Protein AF-A0A8J7G2X2-F1 (afdb_monomer)

Radius of gyration: 17.02 Å; Cα contacts (8 Å, |Δi|>4): 80; chains: 1; bounding box: 48×20×42 Å

Secondary structure (DSSP, 8-state):
-----EEEEETTTTEEEEEETTTTTEEEEESSHHHHHHHHHHHHHHHHSPPPHHHHS-TT----

Structure (mmCIF, N/CA/C/O backbone):
data_AF-A0A8J7G2X2-F1
#
_entry.id   AF-A0A8J7G2X2-F1
#
loop_
_atom_site.group_PDB
_atom_site.id
_atom_site.type_symbol
_atom_site.label_atom_id
_atom_site.label_alt_id
_atom_site.label_comp_id
_atom_site.label_asym_id
_atom_site.label_entity_id
_atom_site.label_seq_id
_atom_site.pdbx_PDB_ins_code
_atom_site.Cartn_x
_atom_site.Cartn_y
_atom_site.Cartn_z
_atom_site.occupancy
_atom_site.B_iso_or_equiv
_atom_site.auth_seq_id
_atom_site.auth_comp_id
_atom_site.auth_asym_id
_atom_site.auth_atom_id
_atom_site.pdbx_PDB_model_num
ATOM 1 N N . MET A 1 1 ? -4.483 -1.854 -17.585 1.00 77.31 1 MET A N 1
ATOM 2 C CA . MET A 1 1 ? -4.048 -2.938 -16.678 1.00 77.31 1 MET A CA 1
ATOM 3 C C . MET A 1 1 ? -4.991 -2.963 -15.485 1.00 77.31 1 MET A C 1
ATOM 5 O O . MET A 1 1 ? -5.405 -1.892 -15.060 1.00 77.31 1 MET A O 1
ATOM 9 N N . LEU A 1 2 ? -5.371 -4.144 -14.993 1.00 87.19 2 LEU A N 1
ATOM 10 C CA . LEU A 1 2 ? -6.171 -4.280 -13.773 1.00 87.19 2 LEU A CA 1
ATOM 11 C C . LEU A 1 2 ? -5.244 -4.735 -12.644 1.00 87.19 2 LEU A C 1
ATOM 13 O O . LEU A 1 2 ? -4.571 -5.749 -12.801 1.00 87.19 2 LEU A O 1
ATOM 17 N N . ILE A 1 3 ? -5.215 -3.981 -11.547 1.00 89.31 3 ILE A N 1
ATOM 18 C CA . ILE A 1 3 ? -4.398 -4.252 -10.361 1.00 89.31 3 ILE A CA 1
ATOM 19 C C . ILE A 1 3 ? -5.310 -4.250 -9.143 1.00 89.31 3 ILE A C 1
ATOM 21 O O . ILE A 1 3 ? -6.208 -3.410 -9.034 1.00 89.31 3 ILE A O 1
ATOM 25 N N . ARG A 1 4 ? -5.084 -5.192 -8.235 1.00 94.44 4 ARG A N 1
ATOM 26 C CA . ARG A 1 4 ? -5.753 -5.273 -6.944 1.00 94.44 4 ARG A CA 1
ATOM 27 C C . ARG A 1 4 ? -4.917 -4.537 -5.907 1.00 94.44 4 ARG A C 1
ATOM 29 O O . ARG A 1 4 ? -3.706 -4.704 -5.822 1.00 94.44 4 ARG A O 1
ATOM 36 N N . ALA A 1 5 ? -5.599 -3.750 -5.090 1.00 95.50 5 ALA A N 1
ATOM 37 C CA . ALA A 1 5 ? -4.998 -3.068 -3.961 1.00 95.50 5 ALA A CA 1
ATOM 38 C C . ALA A 1 5 ? -5.715 -3.486 -2.678 1.00 95.50 5 ALA A C 1
ATOM 40 O O . ALA A 1 5 ? -6.940 -3.631 -2.657 1.00 95.50 5 ALA A O 1
ATOM 41 N N . ILE A 1 6 ? -4.937 -3.673 -1.621 1.00 97.25 6 ILE A N 1
ATOM 42 C CA . ILE A 1 6 ? -5.411 -3.762 -0.246 1.00 97.25 6 ILE A CA 1
ATOM 43 C C . ILE A 1 6 ? -5.399 -2.336 0.300 1.00 97.25 6 ILE A C 1
ATOM 45 O O . ILE A 1 6 ? -4.389 -1.647 0.175 1.00 97.25 6 ILE A O 1
ATOM 49 N N . LEU A 1 7 ? -6.528 -1.889 0.848 1.00 97.75 7 LEU A N 1
ATOM 50 C CA . LEU A 1 7 ? -6.677 -0.559 1.431 1.00 97.75 7 LEU A CA 1
ATOM 51 C C . LEU A 1 7 ? -7.041 -0.701 2.904 1.00 97.75 7 LEU A C 1
ATOM 53 O O . LEU A 1 7 ? -8.081 -1.278 3.230 1.00 97.75 7 LEU A O 1
ATOM 57 N N . GLU A 1 8 ? -6.210 -0.148 3.773 1.00 97.75 8 GLU A N 1
ATOM 58 C CA . GLU A 1 8 ? -6.323 -0.286 5.223 1.00 97.75 8 GLU A CA 1
ATOM 59 C C . GLU A 1 8 ? -6.212 1.087 5.886 1.00 97.75 8 GLU A C 1
ATOM 61 O O . GLU A 1 8 ? -5.524 1.972 5.384 1.00 97.75 8 GLU A O 1
ATOM 66 N N . TRP A 1 9 ? -6.934 1.284 6.990 1.00 97.50 9 TRP A N 1
ATOM 67 C CA . TRP A 1 9 ? -6.725 2.439 7.862 1.00 97.50 9 TRP A CA 1
ATOM 68 C C . TRP A 1 9 ? -5.644 2.086 8.877 1.00 97.50 9 TRP A C 1
ATOM 70 O O . TRP A 1 9 ? -5.771 1.079 9.576 1.00 97.50 9 TRP A O 1
ATOM 80 N N . ASP A 1 10 ? -4.613 2.915 8.953 1.00 96.31 10 ASP A N 1
ATOM 81 C CA . ASP A 1 10 ? -3.565 2.842 9.958 1.00 96.31 10 ASP A CA 1
ATOM 82 C C . ASP A 1 10 ? -3.875 3.858 11.064 1.00 96.31 10 ASP A C 1
ATOM 84 O O . ASP A 1 10 ? -3.857 5.072 10.842 1.00 96.31 10 ASP A O 1
ATOM 88 N N . ASP A 1 11 ? -4.194 3.351 12.256 1.00 96.44 11 ASP A N 1
ATOM 89 C CA . ASP A 1 11 ? -4.547 4.184 13.406 1.00 96.44 11 ASP A CA 1
ATOM 90 C C . ASP A 1 11 ? -3.325 4.865 14.044 1.00 96.44 11 ASP A C 1
ATOM 92 O O . ASP A 1 11 ? -3.462 5.924 14.651 1.00 96.44 11 ASP A O 1
ATOM 96 N N . GLU A 1 12 ? -2.119 4.321 13.874 1.00 96.56 12 GLU A N 1
ATOM 97 C CA . GLU A 1 12 ? -0.894 4.951 14.373 1.00 96.56 12 GLU A CA 1
ATOM 98 C C . GLU A 1 12 ? -0.491 6.124 13.473 1.00 96.56 12 GLU A C 1
ATOM 100 O O . GLU A 1 12 ? -0.201 7.220 13.958 1.00 96.56 12 GLU A O 1
ATOM 105 N N . ALA A 1 13 ? -0.543 5.919 12.156 1.00 94.69 13 ALA A N 1
ATOM 106 C CA . ALA A 1 13 ? -0.221 6.950 11.174 1.00 94.69 13 ALA A CA 1
ATOM 107 C C . ALA A 1 13 ? -1.369 7.947 10.925 1.00 94.69 13 ALA A C 1
ATOM 109 O O . ALA A 1 13 ? -1.145 8.978 10.290 1.00 94.69 13 ALA A O 1
ATOM 110 N N . GLN A 1 14 ? -2.585 7.648 11.402 1.00 97.25 14 GLN A N 1
ATOM 111 C CA . GLN A 1 14 ? -3.812 8.402 11.110 1.00 97.25 14 GLN A CA 1
ATOM 112 C C . GLN A 1 14 ? -4.004 8.625 9.598 1.00 97.25 14 GLN A C 1
ATOM 114 O O . GLN A 1 14 ? -4.329 9.724 9.139 1.00 97.25 14 G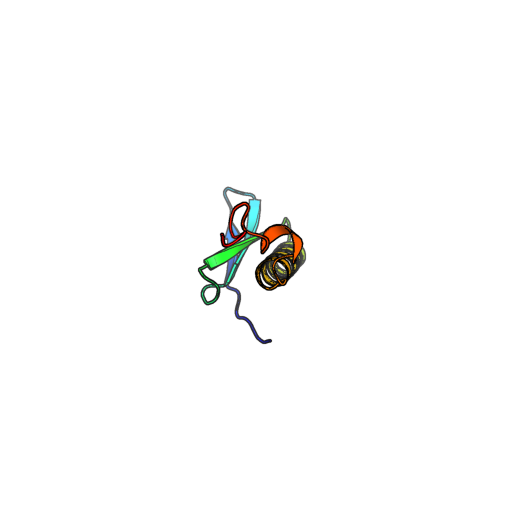LN A O 1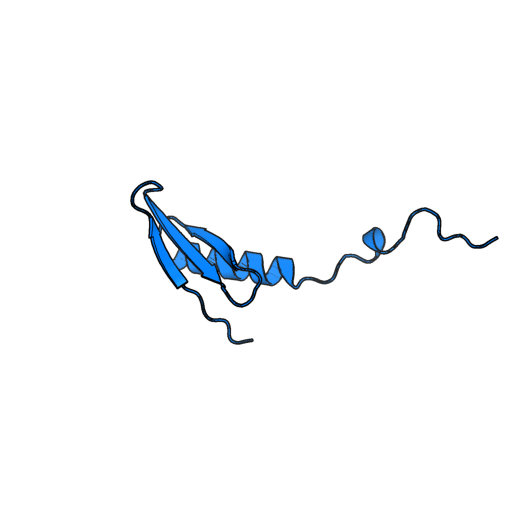
ATOM 119 N N . ALA A 1 15 ? -3.773 7.573 8.811 1.00 97.75 15 ALA A N 1
ATOM 120 C CA . ALA A 1 15 ? -3.801 7.625 7.354 1.00 97.75 15 ALA A CA 1
ATOM 121 C C . ALA A 1 15 ? -4.291 6.306 6.744 1.00 97.75 15 ALA A C 1
ATOM 123 O O . ALA A 1 15 ? -4.260 5.246 7.365 1.00 97.75 15 ALA A O 1
ATOM 124 N N . TYR A 1 16 ? -4.718 6.359 5.486 1.00 98.25 16 TYR A N 1
ATOM 125 C CA . TYR A 1 16 ? -4.962 5.166 4.686 1.00 98.25 16 TYR A CA 1
ATOM 126 C C . TYR A 1 16 ? -3.668 4.667 4.053 1.00 98.25 16 TYR A C 1
ATOM 128 O O . TYR A 1 16 ? -2.970 5.433 3.393 1.00 98.25 16 TYR A O 1
ATOM 136 N N . SER A 1 17 ? -3.403 3.373 4.192 1.00 97.62 17 SER A N 1
ATOM 137 C CA . SER A 1 17 ? -2.365 2.638 3.472 1.00 97.62 17 SER A CA 1
ATOM 138 C C . SER A 1 17 ? -2.986 1.900 2.292 1.00 97.62 17 SER A C 1
ATOM 140 O O . SER A 1 17 ? -4.002 1.216 2.444 1.00 97.62 17 SER A O 1
ATOM 142 N N . ALA A 1 18 ? -2.392 2.037 1.109 1.00 97.81 18 ALA A N 1
ATOM 143 C CA . ALA A 1 18 ? -2.785 1.315 -0.091 1.00 97.81 18 ALA A CA 1
ATOM 144 C C . ALA A 1 18 ? -1.600 0.477 -0.577 1.00 97.81 18 ALA A C 1
ATOM 146 O O . ALA A 1 18 ? -0.539 1.015 -0.875 1.00 97.81 18 ALA A O 1
ATOM 147 N N . THR A 1 19 ? -1.776 -0.840 -0.669 1.00 96.94 19 THR A N 1
ATOM 148 C CA . THR A 1 19 ? -0.698 -1.782 -1.010 1.00 96.94 19 THR A CA 1
ATOM 149 C C . THR A 1 19 ? -1.113 -2.696 -2.155 1.00 96.94 19 THR A C 1
ATOM 151 O O . THR A 1 19 ? -2.231 -3.207 -2.177 1.00 96.94 19 THR A O 1
ATOM 154 N N . CYS A 1 20 ? -0.206 -2.933 -3.098 1.00 95.81 20 CYS A N 1
ATOM 155 C CA . CYS A 1 20 ? -0.383 -3.799 -4.258 1.00 95.81 20 CYS A CA 1
ATOM 156 C C . CYS A 1 20 ? 0.477 -5.076 -4.125 1.00 95.81 20 CYS A C 1
ATOM 158 O O . CYS A 1 20 ? 1.670 -5.045 -4.445 1.00 95.81 20 CYS A O 1
ATOM 160 N N . PRO A 1 21 ? -0.093 -6.218 -3.692 1.00 93.25 21 PRO A N 1
ATOM 161 C CA . PRO A 1 21 ? 0.677 -7.440 -3.435 1.00 93.25 21 PRO A CA 1
ATOM 162 C C . PRO A 1 21 ? 1.396 -7.992 -4.673 1.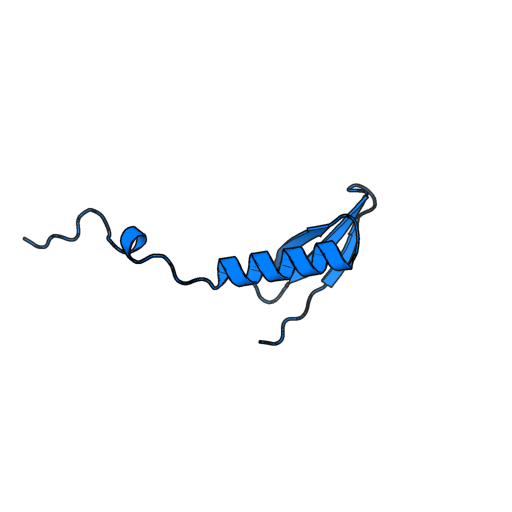00 93.25 21 PRO A C 1
ATOM 164 O O . PRO A 1 21 ? 2.542 -8.425 -4.584 1.00 93.25 21 PRO A O 1
ATOM 167 N N . GLU A 1 22 ? 0.753 -7.952 -5.841 1.00 92.19 22 GLU A N 1
ATOM 168 C CA . GLU A 1 22 ? 1.317 -8.481 -7.091 1.00 92.19 22 GLU A CA 1
ATOM 169 C C . GLU A 1 22 ? 2.495 -7.675 -7.662 1.00 92.19 22 GLU A C 1
ATOM 171 O O . GLU A 1 22 ? 3.211 -8.188 -8.519 1.00 92.19 22 GLU A O 1
ATOM 176 N N . LEU A 1 23 ? 2.723 -6.446 -7.190 1.00 91.25 23 LEU A N 1
ATOM 177 C CA . LEU A 1 23 ? 3.830 -5.591 -7.631 1.00 91.25 23 LEU A CA 1
ATOM 178 C C . LEU A 1 23 ? 4.867 -5.443 -6.520 1.00 91.25 23 LEU A C 1
ATOM 180 O O . LEU A 1 23 ? 5.184 -4.335 -6.103 1.00 91.25 23 LEU A O 1
ATOM 184 N N . ASN A 1 24 ? 5.375 -6.570 -6.012 1.00 88.50 24 ASN A N 1
ATOM 185 C CA . ASN A 1 24 ? 6.358 -6.611 -4.920 1.00 88.50 24 ASN A CA 1
ATOM 186 C C . ASN A 1 24 ? 5.931 -5.797 -3.689 1.00 88.50 24 ASN A C 1
ATOM 188 O O . ASN A 1 24 ? 6.760 -5.141 -3.063 1.00 88.50 24 ASN A O 1
ATOM 192 N N . PHE A 1 25 ? 4.636 -5.830 -3.357 1.00 91.88 25 PHE A N 1
ATOM 193 C CA . PHE A 1 25 ? 4.067 -5.055 -2.253 1.00 91.88 25 PHE A CA 1
ATOM 194 C C . PHE A 1 25 ? 4.336 -3.546 -2.347 1.00 91.88 25 PHE A C 1
ATOM 196 O O . PHE A 1 25 ? 4.441 -2.883 -1.317 1.00 91.88 25 PHE A O 1
ATOM 203 N N . VAL A 1 26 ? 4.418 -2.987 -3.563 1.00 94.69 26 VAL A N 1
ATOM 204 C CA . VAL A 1 26 ? 4.419 -1.531 -3.751 1.00 94.69 26 VAL A CA 1
ATOM 205 C C . VAL A 1 26 ? 3.270 -0.927 -2.959 1.00 94.69 26 VAL A C 1
ATOM 207 O O . VAL A 1 26 ? 2.123 -1.370 -3.068 1.00 94.69 26 VAL A O 1
ATOM 210 N N . SER A 1 27 ? 3.599 0.076 -2.157 1.00 95.69 27 SER A N 1
ATOM 211 C CA . SER A 1 27 ? 2.664 0.720 -1.256 1.00 95.69 27 SER A CA 1
ATOM 212 C C . SER A 1 27 ? 2.747 2.236 -1.356 1.00 95.69 27 SER A C 1
ATOM 214 O O . SER A 1 27 ? 3.733 2.820 -1.812 1.00 95.69 27 SER A O 1
ATOM 216 N N . SER A 1 28 ? 1.663 2.871 -0.945 1.00 97.25 28 SER A N 1
AT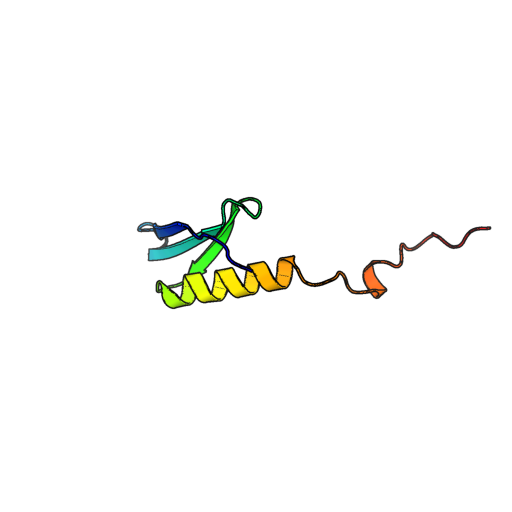OM 217 C CA . SER A 1 28 ? 1.535 4.309 -0.767 1.00 97.25 28 SER A CA 1
ATOM 218 C C . SER A 1 28 ? 0.628 4.582 0.434 1.00 97.25 28 SER A C 1
ATOM 220 O O . SER A 1 28 ? 0.015 3.670 0.996 1.00 97.25 28 SER A O 1
ATOM 222 N N . PHE A 1 29 ? 0.512 5.851 0.812 1.00 97.38 29 PHE A N 1
ATOM 223 C CA . PHE A 1 29 ? -0.402 6.293 1.857 1.00 97.38 29 PHE A CA 1
ATOM 224 C C . PHE A 1 29 ? -1.131 7.577 1.448 1.00 97.38 29 PHE A C 1
ATOM 226 O O . PHE A 1 29 ? -0.721 8.258 0.504 1.00 97.38 29 PHE A O 1
ATOM 233 N N . GLY A 1 30 ? -2.202 7.925 2.159 1.00 97.56 30 GLY A N 1
ATOM 234 C CA . GLY A 1 30 ? -2.911 9.194 1.998 1.00 97.56 30 GLY A CA 1
ATOM 235 C C . GLY A 1 30 ? -3.886 9.477 3.140 1.00 97.56 30 GLY A C 1
ATOM 236 O O . GLY A 1 30 ? -4.356 8.562 3.806 1.00 97.56 30 GLY A O 1
ATOM 237 N N . GLU A 1 31 ? -4.218 10.750 3.361 1.00 96.31 31 GLU A N 1
ATOM 238 C CA . GLU A 1 31 ? -5.112 11.188 4.454 1.00 96.31 31 GLU A CA 1
ATOM 239 C C . GLU A 1 31 ? -6.543 10.637 4.322 1.00 96.31 31 GLU A C 1
ATOM 241 O O . GLU A 1 31 ? -7.277 10.493 5.296 1.00 96.31 31 GLU A O 1
ATOM 246 N N . ASN A 1 32 ? -6.950 10.306 3.098 1.00 97.38 32 ASN A N 1
ATOM 247 C CA . ASN A 1 32 ? -8.223 9.673 2.781 1.00 97.38 32 ASN A CA 1
ATOM 248 C C . ASN A 1 32 ? -8.017 8.543 1.763 1.00 97.38 32 ASN A C 1
ATOM 250 O O . ASN A 1 32 ? -6.940 8.382 1.178 1.00 97.38 32 ASN A O 1
ATOM 254 N N . ARG A 1 33 ? -9.073 7.748 1.561 1.00 97.44 33 ARG A N 1
ATOM 255 C CA . ARG A 1 33 ? -9.059 6.568 0.688 1.00 97.44 33 ARG A CA 1
ATOM 256 C C . ARG A 1 33 ? -8.653 6.931 -0.735 1.00 97.44 33 ARG A C 1
ATOM 258 O O . ARG A 1 33 ? -7.844 6.239 -1.348 1.00 97.44 33 ARG A O 1
ATOM 265 N N . GLU A 1 34 ? -9.216 8.014 -1.251 1.00 97.56 34 GLU A N 1
ATOM 266 C CA . GLU A 1 34 ? -9.022 8.479 -2.618 1.00 97.56 34 GLU A CA 1
ATOM 267 C C . GLU A 1 34 ? -7.573 8.913 -2.847 1.00 97.56 34 GLU A C 1
ATOM 269 O O . GLU A 1 34 ? -6.976 8.526 -3.851 1.00 97.56 34 GLU A O 1
ATOM 274 N N . ALA A 1 35 ? -6.993 9.646 -1.894 1.00 97.94 35 ALA A N 1
ATOM 275 C CA . ALA A 1 35 ? -5.604 10.086 -1.927 1.00 97.94 35 ALA A CA 1
ATOM 276 C C . ALA A 1 35 ? -4.635 8.899 -1.891 1.00 97.94 35 ALA A C 1
ATOM 278 O O . ALA A 1 35 ? -3.730 8.833 -2.718 1.00 97.94 35 ALA A O 1
ATOM 279 N N . ALA A 1 36 ? -4.850 7.924 -1.002 1.00 97.94 36 ALA A N 1
ATOM 280 C CA . ALA A 1 36 ? -4.004 6.7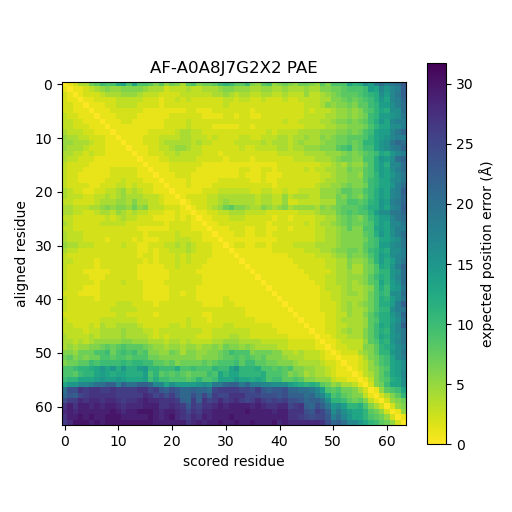31 -0.939 1.00 97.94 36 ALA A CA 1
ATOM 281 C C . ALA A 1 36 ? -4.032 5.949 -2.266 1.00 97.94 36 ALA A C 1
ATOM 283 O O . ALA A 1 36 ? -2.988 5.564 -2.795 1.00 97.94 36 ALA A O 1
ATOM 284 N N . ILE A 1 37 ? -5.219 5.785 -2.862 1.00 96.62 37 ILE A N 1
ATOM 285 C CA . ILE A 1 37 ? -5.381 5.125 -4.165 1.00 96.62 37 ILE A CA 1
ATOM 286 C C . ILE A 1 37 ? -4.722 5.931 -5.292 1.00 96.62 37 ILE A C 1
ATOM 288 O O . ILE A 1 37 ? -4.090 5.334 -6.164 1.00 96.62 37 ILE A O 1
ATOM 292 N N . ALA A 1 38 ? -4.879 7.258 -5.313 1.00 97.62 38 ALA A N 1
ATOM 293 C CA . ALA A 1 38 ? -4.251 8.120 -6.314 1.00 97.62 38 ALA A CA 1
ATOM 294 C C . ALA A 1 38 ? -2.723 8.014 -6.241 1.00 97.62 38 ALA A C 1
ATOM 296 O O . ALA A 1 38 ? -2.084 7.690 -7.239 1.00 97.62 38 ALA A O 1
ATOM 297 N N . ASN A 1 39 ? -2.170 8.127 -5.036 1.00 97.56 39 ASN A N 1
ATOM 298 C CA . ASN A 1 39 ? -0.740 7.983 -4.795 1.00 97.56 39 ASN A CA 1
ATOM 299 C C . ASN A 1 39 ? -0.236 6.587 -5.192 1.00 97.56 39 ASN A C 1
ATOM 301 O O . ASN A 1 39 ? 0.840 6.463 -5.768 1.00 97.56 39 ASN A O 1
ATOM 305 N N . LEU A 1 40 ? -1.016 5.525 -4.938 1.00 96.81 40 LEU A N 1
ATOM 306 C CA . LEU A 1 40 ? -0.628 4.167 -5.341 1.00 96.81 40 LEU A CA 1
ATOM 307 C C . LEU A 1 40 ? -0.537 4.052 -6.865 1.00 96.81 40 LEU A C 1
ATOM 309 O O . LEU A 1 40 ? 0.389 3.434 -7.385 1.00 96.81 40 LEU A O 1
ATOM 313 N N . LYS A 1 41 ? -1.495 4.650 -7.584 1.00 95.81 41 LYS A N 1
ATOM 314 C CA . LYS A 1 41 ? -1.491 4.663 -9.051 1.00 95.81 41 LYS A CA 1
ATOM 315 C C . LYS A 1 41 ? -0.259 5.377 -9.589 1.00 95.81 41 LYS A C 1
ATOM 317 O O . LYS A 1 41 ? 0.387 4.822 -10.470 1.00 95.81 41 LYS A O 1
ATOM 322 N N . ASP A 1 42 ? 0.074 6.544 -9.048 1.00 96.19 42 ASP A N 1
ATOM 323 C CA . ASP A 1 42 ? 1.234 7.322 -9.490 1.00 96.19 42 ASP A CA 1
ATOM 324 C C . ASP A 1 42 ? 2.542 6.557 -9.259 1.00 96.19 42 ASP A C 1
ATOM 326 O O . ASP A 1 42 ? 3.360 6.450 -10.171 1.00 96.19 42 ASP A O 1
ATOM 330 N N . THR A 1 43 ? 2.700 5.917 -8.096 1.00 95.25 4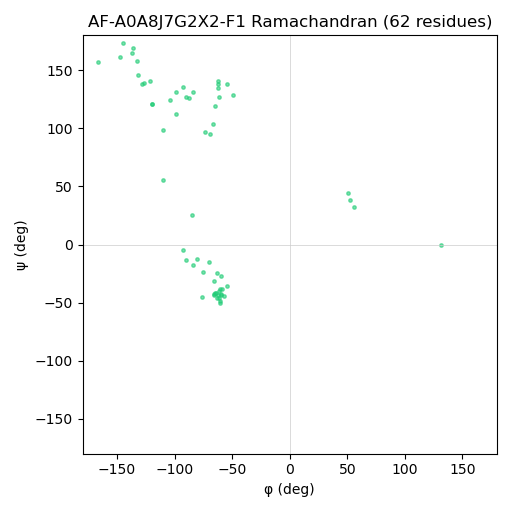3 THR A N 1
ATOM 331 C CA . THR A 1 43 ? 3.857 5.052 -7.815 1.00 95.25 43 THR A CA 1
ATOM 332 C C . THR A 1 43 ? 3.953 3.884 -8.799 1.00 95.25 43 THR A C 1
ATOM 334 O O . THR A 1 43 ? 5.039 3.574 -9.286 1.00 95.25 43 THR A O 1
ATOM 337 N N . ILE A 1 44 ? 2.829 3.236 -9.123 1.00 94.06 44 ILE A N 1
ATOM 338 C CA . ILE A 1 44 ? 2.798 2.140 -10.103 1.00 94.06 44 ILE A CA 1
ATOM 339 C C . ILE A 1 44 ? 3.169 2.646 -11.499 1.00 94.06 44 ILE A C 1
ATOM 341 O O . ILE A 1 44 ? 3.914 1.966 -12.202 1.00 94.06 44 ILE A O 1
ATOM 345 N N . TYR A 1 45 ? 2.671 3.816 -11.908 1.00 93.06 45 TYR A N 1
ATOM 346 C CA . TYR A 1 45 ? 3.050 4.412 -13.187 1.00 93.06 45 TYR A CA 1
ATOM 347 C C . TYR A 1 45 ? 4.548 4.674 -13.238 1.00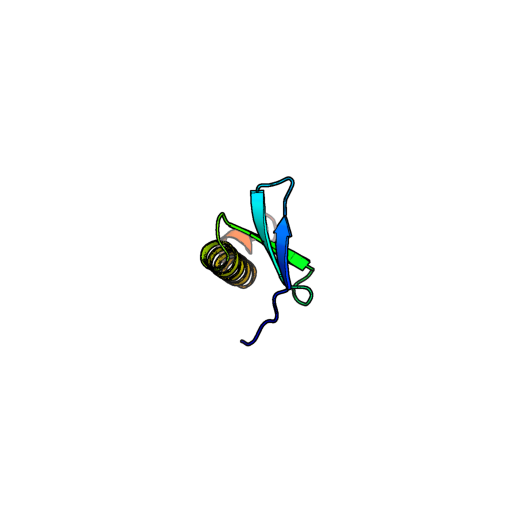 93.06 45 TYR A C 1
ATOM 349 O O . TYR A 1 45 ? 5.197 4.174 -14.150 1.00 93.06 45 TYR A O 1
ATOM 357 N N . LEU A 1 46 ? 5.094 5.335 -12.217 1.00 91.69 46 LEU A N 1
ATOM 358 C CA . LEU A 1 46 ? 6.520 5.634 -12.127 1.00 91.69 46 LEU A CA 1
ATOM 359 C C . LEU A 1 46 ? 7.382 4.363 -12.156 1.00 91.69 46 LEU A C 1
ATOM 361 O O . LEU A 1 46 ? 8.426 4.334 -12.795 1.00 91.69 46 LEU A O 1
ATOM 365 N N . MET A 1 47 ? 6.940 3.284 -11.505 1.00 89.81 47 MET A N 1
ATOM 366 C CA . MET A 1 47 ? 7.652 2.002 -11.522 1.00 89.81 47 MET A CA 1
ATOM 367 C C . MET A 1 47 ? 7.678 1.350 -12.913 1.00 89.81 47 MET A C 1
ATOM 369 O O . MET A 1 47 ? 8.611 0.617 -13.236 1.00 89.81 47 MET A O 1
ATOM 373 N N . LEU A 1 48 ? 6.635 1.571 -13.714 1.00 89.94 48 LEU A N 1
ATOM 374 C CA . LEU A 1 48 ? 6.496 1.014 -15.059 1.00 89.94 48 LEU A CA 1
ATOM 375 C C . LEU A 1 48 ? 7.032 1.948 -16.147 1.00 89.94 48 LEU A C 1
ATOM 377 O O . LEU A 1 48 ? 7.041 1.561 -17.319 1.00 89.94 48 LEU A O 1
ATOM 381 N N . GLU A 1 49 ? 7.457 3.158 -15.785 1.00 90.88 49 GLU A N 1
ATOM 382 C CA . GLU A 1 49 ? 8.085 4.073 -16.724 1.00 90.88 49 GLU A CA 1
ATOM 383 C C . GLU A 1 49 ? 9.387 3.467 -17.265 1.00 90.88 49 GLU A C 1
ATOM 385 O O . GLU A 1 49 ? 10.166 2.856 -16.524 1.00 90.88 49 GLU A O 1
ATOM 390 N N . PRO A 1 50 ? 9.636 3.604 -18.578 1.00 90.12 50 PRO A N 1
ATOM 391 C CA . PRO A 1 50 ? 10.884 3.150 -19.158 1.00 90.12 50 PRO A CA 1
ATOM 392 C C . PRO A 1 50 ? 12.048 3.928 -18.545 1.00 90.12 50 PRO A C 1
ATOM 394 O O . PRO A 1 50 ? 11.975 5.141 -18.350 1.00 90.12 50 PRO A O 1
ATOM 397 N N . ILE A 1 51 ? 13.147 3.223 -18.286 1.00 88.44 51 ILE A N 1
ATOM 398 C CA . ILE A 1 51 ? 14.386 3.857 -17.843 1.00 88.44 51 ILE A CA 1
ATOM 399 C C . ILE A 1 51 ? 14.841 4.825 -18.950 1.00 88.44 51 ILE A C 1
ATOM 401 O O . ILE A 1 51 ? 14.954 4.392 -20.098 1.00 88.44 51 ILE A O 1
ATOM 405 N N . PRO A 1 52 ? 15.106 6.108 -18.639 1.00 88.69 52 PRO A N 1
ATOM 406 C CA . PRO A 1 52 ? 15.617 7.063 -19.616 1.00 88.69 52 PRO A CA 1
ATOM 407 C C . PRO A 1 52 ? 16.893 6.559 -20.299 1.00 88.69 52 PRO A C 1
ATOM 409 O O . PRO A 1 52 ? 17.795 6.070 -19.619 1.00 88.69 52 PRO A O 1
ATOM 412 N N . ASP A 1 53 ? 17.011 6.759 -21.616 1.00 86.81 53 ASP A N 1
ATOM 413 C CA . ASP A 1 53 ? 18.149 6.269 -22.414 1.00 86.81 53 ASP A CA 1
ATOM 414 C C . ASP A 1 53 ? 19.512 6.718 -21.858 1.00 86.81 53 ASP A C 1
ATOM 416 O O . ASP A 1 53 ? 20.466 5.946 -21.833 1.00 86.81 53 ASP A O 1
ATOM 420 N N . VAL A 1 54 ? 19.584 7.933 -21.303 1.00 87.12 54 VAL A N 1
ATOM 421 C CA . VAL A 1 54 ? 20.791 8.485 -20.658 1.00 87.12 54 VAL A CA 1
ATOM 422 C C . VAL A 1 54 ? 21.294 7.651 -19.472 1.00 87.12 54 VAL A C 1
ATOM 424 O O . VAL A 1 54 ? 22.479 7.678 -19.160 1.00 87.12 54 VAL A O 1
ATOM 427 N N . LEU A 1 55 ? 20.412 6.908 -18.799 1.00 83.56 55 LEU A N 1
ATOM 428 C CA . LEU A 1 55 ? 20.775 6.017 -17.692 1.00 83.56 55 LEU A CA 1
ATOM 429 C C . LEU A 1 55 ? 21.111 4.596 -18.168 1.00 83.56 55 LEU A C 1
ATOM 431 O O . LEU A 1 55 ? 21.654 3.811 -17.392 1.00 83.56 55 LEU A O 1
ATOM 435 N N . LEU A 1 56 ? 20.785 4.259 -19.419 1.00 82.00 56 LEU A N 1
ATOM 436 C CA . LEU A 1 56 ? 21.152 2.991 -20.052 1.00 82.00 56 LEU A CA 1
ATOM 437 C C . LEU A 1 56 ? 22.570 3.033 -20.641 1.00 82.00 56 LEU A C 1
ATOM 439 O O . LEU A 1 56 ? 23.167 1.981 -20.877 1.00 82.00 56 LEU A O 1
ATOM 443 N N . GLU A 1 57 ? 23.133 4.227 -20.840 1.00 77.31 57 GLU A N 1
ATOM 444 C CA . GLU A 1 57 ? 24.540 4.407 -21.190 1.00 77.31 57 GLU A CA 1
ATOM 445 C C . GLU A 1 57 ? 25.427 4.033 -19.992 1.00 77.31 57 GLU A C 1
ATOM 447 O O . GLU A 1 57 ? 25.686 4.828 -19.089 1.00 77.31 57 GLU A O 1
ATOM 452 N N . ILE A 1 58 ? 25.902 2.786 -19.967 1.00 69.00 58 ILE A N 1
ATOM 453 C CA . ILE A 1 58 ? 26.894 2.339 -18.986 1.00 69.00 58 ILE A CA 1
ATOM 454 C C . ILE A 1 58 ? 28.192 3.121 -19.255 1.00 69.00 58 ILE A C 1
ATOM 456 O O . ILE A 1 58 ? 28.773 2.969 -20.338 1.00 69.00 58 ILE A O 1
ATOM 460 N N . PRO A 1 59 ? 28.712 3.916 -18.300 1.00 58.03 59 PRO A N 1
ATOM 461 C CA . PRO A 1 59 ? 29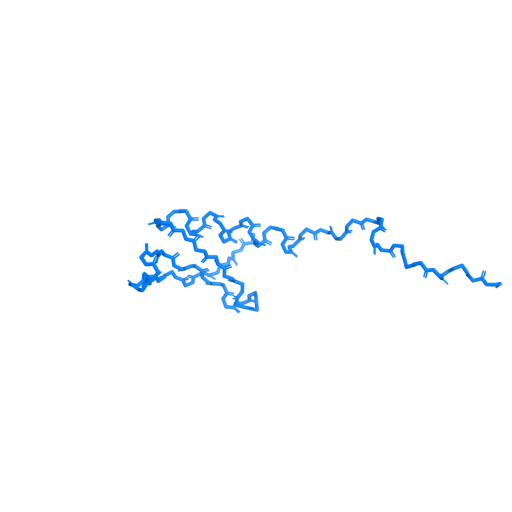.991 4.580 -18.484 1.00 58.03 59 PRO A CA 1
ATOM 462 C C . PRO A 1 59 ? 31.084 3.505 -18.536 1.00 58.03 59 PRO A C 1
ATOM 464 O O . PRO A 1 59 ? 31.443 2.929 -17.511 1.00 58.03 59 PRO A O 1
ATOM 467 N N . GLY A 1 60 ? 31.587 3.202 -19.736 1.00 58.44 60 GLY A N 1
ATOM 468 C CA . GLY A 1 60 ? 32.699 2.264 -19.935 1.00 58.44 60 GLY A CA 1
ATOM 469 C C . GLY A 1 60 ? 32.517 1.189 -21.008 1.00 58.44 60 GLY A C 1
ATOM 470 O O . GLY A 1 60 ? 33.452 0.426 -21.228 1.00 58.44 60 GLY A O 1
ATOM 471 N N . SER A 1 61 ? 31.388 1.120 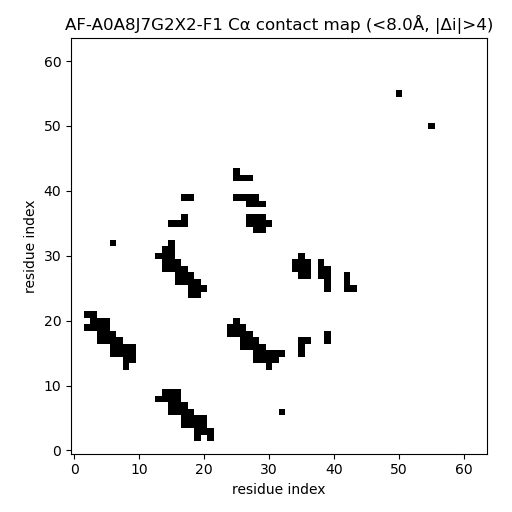-21.720 1.00 59.81 61 SER A N 1
ATOM 472 C CA . SER A 1 61 ? 31.213 0.167 -22.834 1.00 59.81 61 SER A CA 1
ATOM 473 C C . SER A 1 61 ? 31.760 0.661 -24.183 1.00 59.81 61 SER A C 1
ATOM 475 O O . SER A 1 61 ? 31.299 0.217 -25.235 1.00 59.81 61 SER A O 1
ATOM 477 N N . THR A 1 62 ? 32.748 1.562 -24.184 1.00 49.88 62 THR A N 1
ATOM 478 C CA . THR A 1 62 ? 33.557 1.821 -25.383 1.00 49.88 62 THR A CA 1
ATOM 479 C C . THR A 1 62 ? 34.487 0.629 -25.565 1.00 49.88 62 THR A C 1
ATOM 481 O O . THR A 1 62 ? 35.519 0.526 -24.903 1.00 49.88 62 THR A O 1
ATOM 484 N N . GLN A 1 63 ? 34.077 -0.310 -26.417 1.00 53.97 63 GLN A N 1
ATOM 485 C CA . GLN A 1 63 ? 34.933 -1.415 -26.830 1.00 53.97 63 GLN A CA 1
ATOM 486 C C . GLN A 1 63 ? 36.166 -0.876 -27.562 1.00 53.97 63 GLN A C 1
ATOM 488 O O . GLN A 1 63 ? 36.065 0.032 -28.388 1.00 53.97 63 GLN A O 1
ATOM 493 N N . ILE A 1 64 ? 37.308 -1.439 -27.174 1.00 45.38 64 ILE A N 1
ATOM 494 C CA . ILE A 1 64 ? 38.646 -1.263 -27.747 1.00 45.38 64 ILE A CA 1
ATOM 495 C C . ILE A 1 64 ? 38.678 -1.825 -29.169 1.00 45.38 64 ILE A C 1
ATOM 497 O O . ILE A 1 64 ? 38.028 -2.875 -29.382 1.00 45.38 64 ILE A O 1
#

Sequence (64 aa):
MLIRAILEWDDEAQAYSATCPELNFVSSFGENREAAIANLKDTIYLMLEPIPDVLLEIPGSTQI

Foldseek 3Di:
DDFDWDWDQDPVVCWIKIFTVVVVGQIAIGNDPVRRVVRSVVSVVVVPDDDPVVVVPDPPPPDD

pLDDT: mean 89.49, std 12.76, range [45.38, 98.25]

Mean predicted aligned error: 6.57 Å

Solvent-accessible surface area (backbone atoms only — not comparable to full-atom values): 3929 Å² total; per-residue (Å²): 137,90,81,70,68,51,77,44,81,38,81,89,78,65,26,21,38,21,32,22,68,92,59,84,52,46,66,30,55,21,83,41,69,68,47,4,50,50,43,32,50,52,52,52,48,63,70,68,50,77,80,56,69,82,75,67,58,63,93,75,76,76,78,130

Nearest PDB structures (foldseek):
  6g1c-assembly1_V  TM=6.276E-01  e=1.574E-02  Burkholderia pseudomallei K96243
  6g1n-assembly1_D  TM=6.357E-01  e=1.421E-01  Burkholderia pseudomallei K96243
  6g1n-assembly1_B  TM=5.803E-01  e=9.745E-02  Burkholderia pseudomallei K96243
  8cf1-assembly1_E  TM=4.680E-01  e=1.205E+00  Escherichia coli BW25113